Protein AF-A0A3D1PSK9-F1 (afdb_monomer)

Radius of gyration: 16.04 Å; Cα contacts (8 Å, |Δi|>4): 111; chains: 1; bounding box: 47×40×34 Å

Sequence (85 aa):
MANSQMLLNQLHHHTDQDVTVSVVESLKDNTLRLVSRSRNGYIISWQVEEPNGRIFHFKERNDAERYIRNHYNIAPRTSRWDGDF

Solvent-accessible surface area (backbone atoms only — not comparable to full-atom values): 5148 Å² total; per-residue (Å²): 134,85,58,70,64,57,56,51,52,51,54,57,71,69,53,58,94,55,61,49,76,42,80,75,44,70,38,76,94,69,38,28,32,39,29,41,32,23,42,90,89,40,78,69,31,25,34,39,38,40,72,86,72,50,76,47,78,28,74,44,63,65,59,46,46,50,48,43,30,72,77,67,74,40,78,69,82,68,76,82,71,72,83,89,131

Secondary structure (DSSP, 8-state):
---HHHHHHHHHHTS-TTEEEEEEEEETTTTEEEEEEEETTEEEEEEEE-TTS-EEEESSHHHHHHHHHHHH-------------

Mean predicted aligned error: 11.56 Å

pLDDT: mean 73.1, std 17.18, range [40.16, 91.06]

Structure (mmCIF, N/CA/C/O backbone):
data_AF-A0A3D1PSK9-F1
#
_entry.id   AF-A0A3D1PSK9-F1
#
loop_
_atom_site.group_PDB
_atom_site.id
_atom_site.type_symbol
_atom_site.label_atom_id
_atom_site.label_alt_id
_atom_site.label_comp_id
_atom_site.label_asym_id
_atom_site.label_entity_id
_atom_site.label_seq_id
_atom_site.pdbx_PDB_ins_code
_atom_site.Cartn_x
_atom_site.Cartn_y
_atom_site.Cartn_z
_atom_site.occupancy
_atom_site.B_iso_or_equiv
_atom_site.auth_seq_id
_atom_site.auth_comp_id
_atom_site.auth_asym_id
_atom_site.auth_atom_id
_atom_site.pdbx_PDB_model_num
ATOM 1 N N . MET A 1 1 ? -26.367 24.213 -19.406 1.00 43.56 1 MET A N 1
ATOM 2 C CA . MET A 1 1 ? -26.431 22.912 -18.707 1.00 43.56 1 MET A CA 1
ATOM 3 C C . MET A 1 1 ? -25.088 22.236 -18.929 1.00 43.56 1 MET A C 1
ATOM 5 O O . MET A 1 1 ? -24.873 21.650 -19.980 1.00 43.56 1 MET A O 1
ATOM 9 N N . ALA A 1 2 ? -24.128 22.500 -18.039 1.00 40.16 2 ALA A N 1
ATOM 10 C CA . ALA A 1 2 ? -22.754 22.032 -18.198 1.00 40.16 2 ALA A CA 1
ATOM 11 C C . ALA A 1 2 ? -22.687 20.535 -17.889 1.00 40.16 2 ALA A C 1
ATOM 13 O O . ALA A 1 2 ? -23.252 20.058 -16.908 1.00 40.16 2 ALA A O 1
ATOM 14 N N . ASN A 1 3 ? -22.059 19.824 -18.812 1.00 46.16 3 ASN A N 1
ATOM 15 C CA . ASN A 1 3 ? -22.202 18.405 -19.045 1.00 46.16 3 ASN A CA 1
ATOM 16 C C . ASN A 1 3 ? -21.371 17.623 -18.017 1.00 46.16 3 ASN A C 1
ATOM 18 O O . ASN A 1 3 ? -20.148 17.544 -18.136 1.00 46.16 3 ASN A O 1
ATOM 22 N N . SER A 1 4 ? -22.018 17.047 -17.004 1.00 50.47 4 SER A N 1
ATOM 23 C CA . SER A 1 4 ? -21.382 16.211 -15.972 1.00 50.47 4 SER A CA 1
ATOM 24 C C . SER A 1 4 ? -20.600 15.031 -16.573 1.00 50.47 4 SER A C 1
ATOM 26 O O . SER A 1 4 ? -19.660 14.535 -15.957 1.00 50.47 4 SER A O 1
ATOM 28 N N . GLN A 1 5 ? -20.926 14.630 -17.807 1.00 52.41 5 GLN A N 1
ATOM 29 C CA . GLN A 1 5 ? -20.189 13.625 -18.577 1.00 52.41 5 GLN A CA 1
ATOM 30 C C . GLN A 1 5 ? -18.847 14.139 -19.131 1.00 52.41 5 GLN A C 1
ATOM 32 O O . GLN A 1 5 ? -17.895 13.366 -19.194 1.00 52.41 5 GLN A O 1
ATOM 37 N N . MET A 1 6 ? -18.716 15.429 -19.480 1.00 52.75 6 MET A N 1
ATOM 38 C CA . MET A 1 6 ? -17.417 15.996 -19.895 1.00 52.75 6 MET A CA 1
ATOM 39 C C . MET A 1 6 ? -16.438 16.065 -18.725 1.00 52.75 6 MET A C 1
ATOM 41 O O . MET A 1 6 ? -15.264 15.769 -18.908 1.00 52.75 6 MET A O 1
ATOM 45 N N . LEU A 1 7 ? -16.921 16.399 -17.526 1.00 53.84 7 LEU A N 1
ATOM 46 C CA . LEU A 1 7 ? -16.089 16.457 -16.322 1.00 53.84 7 LEU A CA 1
ATOM 47 C C . LEU A 1 7 ? -15.580 15.071 -15.910 1.00 53.84 7 LEU A C 1
ATOM 49 O O . LEU A 1 7 ? -14.411 14.939 -15.563 1.00 53.84 7 LEU A O 1
ATOM 53 N N . LEU A 1 8 ? -16.416 14.032 -16.027 1.00 52.78 8 LEU A N 1
ATOM 54 C CA . LEU A 1 8 ? -16.000 12.641 -15.812 1.00 52.78 8 LEU A CA 1
ATOM 55 C C . LEU A 1 8 ? -14.976 12.180 -16.859 1.00 52.78 8 LEU A C 1
ATOM 57 O O . LEU A 1 8 ? -13.948 11.619 -16.493 1.00 52.78 8 LEU A O 1
ATOM 61 N N . ASN A 1 9 ? -15.190 12.489 -18.143 1.00 46.03 9 ASN A N 1
ATOM 62 C CA . ASN A 1 9 ? -14.222 12.148 -19.191 1.00 46.03 9 ASN A CA 1
ATOM 63 C C . ASN A 1 9 ? -12.899 12.922 -19.064 1.00 46.03 9 ASN A C 1
ATOM 65 O O . ASN A 1 9 ? -11.846 12.372 -19.375 1.00 46.03 9 ASN A O 1
ATOM 69 N N . GLN A 1 10 ? -12.917 14.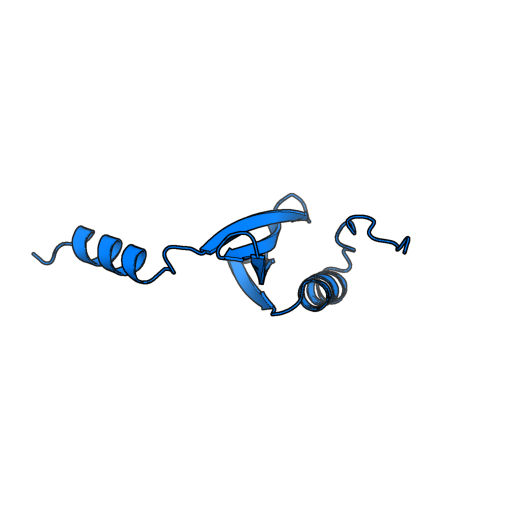165 -18.572 1.00 48.19 10 GLN A N 1
ATOM 70 C CA . GLN A 1 10 ? -11.693 14.915 -18.268 1.00 48.19 10 GLN A CA 1
ATOM 71 C C . GLN A 1 10 ? -10.981 14.386 -17.017 1.00 48.19 10 GLN A C 1
ATOM 73 O O . GLN A 1 10 ? -9.752 14.358 -16.996 1.00 48.19 10 GLN A O 1
ATOM 78 N N . LEU A 1 11 ? -11.719 13.898 -16.013 1.00 48.78 11 LEU A N 1
ATOM 79 C CA . LEU A 1 11 ? -11.128 13.192 -14.871 1.00 48.78 11 LEU A CA 1
ATOM 80 C C . LEU A 1 11 ? -10.454 11.879 -15.309 1.00 48.78 11 LEU A C 1
ATOM 82 O O . LEU A 1 11 ? -9.365 11.555 -14.835 1.00 48.78 11 LEU A O 1
ATOM 86 N N . HIS A 1 12 ? -11.068 11.154 -16.252 1.00 46.81 12 HIS A N 1
A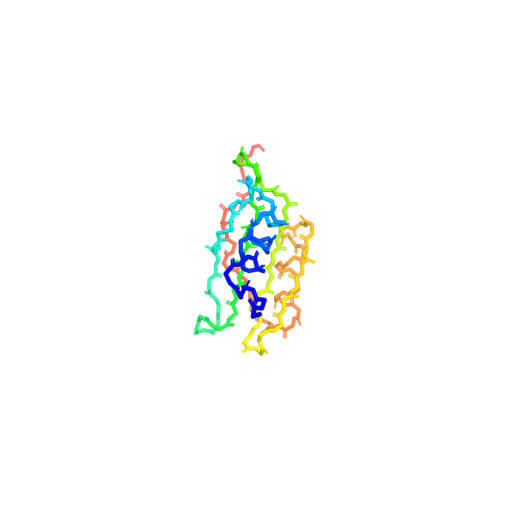TOM 87 C CA . HIS A 1 12 ? -10.509 9.925 -16.824 1.00 46.81 12 HIS A CA 1
ATOM 88 C C . HIS A 1 12 ? -9.292 10.185 -17.727 1.00 46.81 12 HIS A C 1
ATOM 90 O O . HIS A 1 12 ? -8.374 9.377 -17.756 1.00 46.81 12 HIS A O 1
ATOM 96 N N . HIS A 1 13 ? -9.228 11.321 -18.432 1.00 40.44 13 HIS A N 1
ATOM 97 C CA . HIS A 1 13 ? -8.044 11.695 -19.222 1.00 40.44 13 HIS A CA 1
ATOM 98 C C . HIS A 1 13 ? -6.858 12.185 -18.372 1.00 40.44 13 HIS A C 1
ATOM 100 O O . HIS A 1 13 ? -5.726 12.160 -18.847 1.00 40.44 13 HIS A O 1
ATOM 106 N N . HIS A 1 14 ? -7.088 12.610 -17.125 1.00 46.12 14 HIS A N 1
ATOM 107 C CA . HIS A 1 14 ? -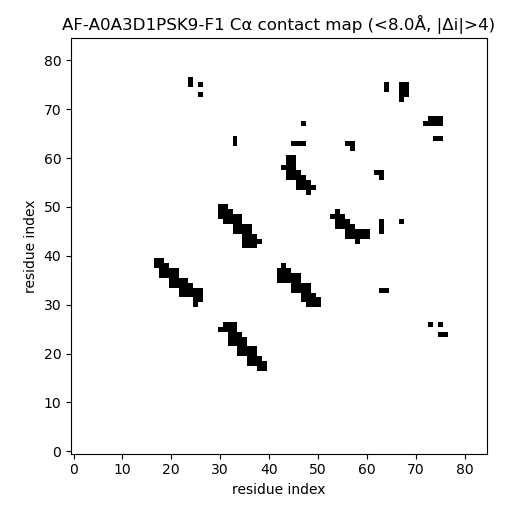6.028 13.030 -16.198 1.00 46.12 14 HIS A CA 1
ATOM 108 C C . HIS A 1 14 ? -5.489 11.909 -15.303 1.00 46.12 14 HIS A C 1
ATOM 110 O O . HIS A 1 14 ? -4.520 12.117 -14.573 1.00 46.12 14 HIS A O 1
ATOM 116 N N . THR A 1 15 ? -6.090 10.723 -15.346 1.00 49.78 15 THR A N 1
ATOM 117 C CA . THR A 1 15 ? -5.604 9.550 -14.621 1.00 49.78 15 THR A CA 1
ATOM 118 C C . THR A 1 15 ? -4.757 8.709 -15.570 1.00 49.78 15 THR A C 1
ATOM 120 O O . THR A 1 15 ? -5.253 7.788 -16.198 1.00 49.78 15 THR A O 1
ATOM 123 N N . ASP A 1 16 ? -3.489 9.119 -15.717 1.00 56.56 16 ASP A N 1
ATOM 124 C CA . ASP A 1 16 ? -2.363 8.395 -16.332 1.00 56.56 16 ASP A CA 1
ATOM 125 C C . ASP A 1 16 ? -2.748 7.146 -17.153 1.00 56.56 16 ASP A C 1
ATOM 127 O O . ASP A 1 16 ? -2.845 6.049 -16.601 1.00 56.56 16 ASP A O 1
ATOM 131 N N . GLN A 1 17 ? -2.904 7.314 -18.472 1.00 57.66 17 GLN A N 1
ATOM 132 C CA . GLN A 1 17 ? -3.391 6.303 -19.432 1.00 57.66 17 GLN A CA 1
ATOM 133 C C . GLN A 1 17 ? -2.671 4.940 -19.421 1.00 57.66 17 GLN A C 1
ATOM 135 O O . GLN A 1 17 ? -3.192 3.986 -19.988 1.00 57.66 17 GLN A O 1
ATOM 140 N N . ASP A 1 18 ? -1.538 4.813 -18.731 1.00 70.62 18 ASP A N 1
ATOM 141 C CA . ASP A 1 18 ? -0.738 3.589 -18.671 1.00 70.62 18 ASP A CA 1
ATOM 142 C C . ASP A 1 18 ? -0.571 3.024 -17.252 1.00 70.62 18 ASP A C 1
ATOM 144 O O . ASP A 1 18 ? 0.211 2.092 -17.055 1.00 70.62 18 ASP A O 1
ATOM 148 N N . VAL A 1 19 ? -1.239 3.587 -16.235 1.00 74.75 19 VAL A N 1
ATOM 149 C CA . VAL A 1 19 ? -1.085 3.125 -14.846 1.00 74.75 19 VAL A CA 1
ATOM 150 C C . VAL A 1 19 ? -2.140 2.080 -14.493 1.00 74.75 19 VAL A C 1
ATOM 152 O O . VAL A 1 19 ? -3.307 2.387 -14.277 1.00 74.75 19 VAL A O 1
ATOM 155 N N . THR A 1 20 ? -1.702 0.831 -14.366 1.00 81.25 20 THR A N 1
ATOM 156 C CA . THR A 1 20 ? -2.496 -0.272 -13.823 1.00 81.25 20 THR A CA 1
ATOM 157 C C . THR A 1 20 ? -2.423 -0.262 -12.299 1.00 81.25 20 THR A C 1
ATOM 159 O O . THR A 1 20 ? -1.346 -0.169 -11.712 1.00 81.25 20 THR A O 1
ATOM 162 N N . VAL A 1 21 ? -3.576 -0.368 -11.644 1.00 83.50 21 VAL A N 1
ATOM 163 C CA . VAL A 1 21 ? -3.695 -0.456 -10.186 1.00 83.50 21 VAL A CA 1
ATOM 164 C C . VAL A 1 21 ? -4.136 -1.872 -9.830 1.00 83.50 21 VAL A C 1
ATOM 166 O O . VAL A 1 21 ? -5.189 -2.317 -10.279 1.00 83.50 21 VAL A O 1
ATOM 169 N N . SER A 1 22 ? -3.345 -2.571 -9.019 1.00 83.19 22 SER A N 1
ATOM 170 C CA . SER A 1 22 ? -3.600 -3.964 -8.639 1.00 83.19 22 SER A CA 1
ATOM 171 C C . SER A 1 22 ? -3.550 -4.129 -7.128 1.00 83.19 22 SER A C 1
ATOM 173 O O . SER A 1 22 ? -2.579 -3.722 -6.491 1.00 83.19 22 SER A O 1
ATOM 175 N N . VAL A 1 23 ? -4.572 -4.759 -6.549 1.00 84.81 23 VAL A N 1
ATOM 176 C CA . VAL A 1 23 ? -4.567 -5.137 -5.130 1.00 84.81 23 VAL A CA 1
ATOM 177 C C . VAL A 1 23 ? -3.629 -6.329 -4.958 1.00 84.81 23 VAL A C 1
ATOM 179 O O . VAL A 1 23 ? -3.889 -7.407 -5.485 1.00 84.81 23 VAL A O 1
ATOM 182 N N . VAL A 1 24 ? -2.529 -6.119 -4.242 1.00 84.81 24 VAL A N 1
ATOM 183 C CA . VAL A 1 24 ? -1.517 -7.146 -3.963 1.00 84.81 24 VAL A CA 1
ATOM 184 C C . VAL A 1 24 ? -1.920 -7.978 -2.758 1.00 84.81 24 VAL A C 1
ATOM 186 O O . VAL A 1 24 ? -1.785 -9.197 -2.779 1.00 84.81 24 VAL A O 1
ATOM 189 N N . GLU A 1 25 ? -2.444 -7.332 -1.719 1.00 82.25 25 GLU A N 1
ATOM 190 C CA . GLU A 1 25 ? -2.888 -8.032 -0.523 1.00 82.25 25 GLU A CA 1
ATOM 191 C C . GLU A 1 25 ? -4.092 -7.337 0.105 1.00 82.25 25 GLU A C 1
ATOM 193 O O . GLU A 1 25 ? -4.162 -6.110 0.165 1.00 82.25 25 GLU A O 1
ATOM 198 N N . SER A 1 26 ? -5.044 -8.137 0.580 1.00 82.06 26 SER A N 1
ATOM 199 C CA . SER A 1 26 ? -6.151 -7.675 1.412 1.00 82.06 26 SER A CA 1
ATOM 200 C C . SER A 1 26 ? -5.962 -8.215 2.824 1.00 82.06 26 SER A C 1
ATOM 202 O O . SER A 1 26 ? -5.799 -9.413 3.041 1.00 82.06 26 SER A O 1
ATOM 204 N N . LEU A 1 27 ? -5.956 -7.303 3.781 1.00 80.00 27 LEU A N 1
ATOM 205 C CA . LEU A 1 27 ? -5.671 -7.496 5.192 1.00 80.00 27 LEU A CA 1
ATOM 206 C C . LEU A 1 27 ? -6.876 -7.028 6.015 1.00 80.00 27 LEU A C 1
ATOM 208 O O . LEU A 1 27 ? -7.723 -6.277 5.525 1.00 80.00 27 LEU A O 1
ATOM 212 N N . LYS A 1 28 ? -6.936 -7.451 7.284 1.00 76.81 28 LYS A N 1
ATOM 213 C CA . LYS A 1 28 ? -7.968 -7.028 8.249 1.00 76.81 28 LYS A CA 1
ATOM 214 C C . LYS A 1 28 ? -9.385 -7.157 7.664 1.00 76.81 28 LYS A C 1
ATOM 216 O O . LYS A 1 28 ? -10.055 -6.157 7.421 1.00 76.81 28 LYS A O 1
ATOM 221 N N . ASP A 1 29 ? -9.800 -8.381 7.348 1.00 77.56 29 ASP A N 1
ATOM 222 C CA . ASP A 1 29 ? -11.136 -8.674 6.799 1.00 77.56 29 ASP A CA 1
ATOM 223 C C . ASP A 1 29 ? -11.473 -7.878 5.519 1.00 77.56 29 ASP A C 1
ATOM 225 O O . ASP A 1 29 ? -12.577 -7.365 5.354 1.00 77.56 29 ASP A O 1
ATOM 229 N N . ASN A 1 30 ? -10.502 -7.739 4.607 1.00 72.06 30 ASN A N 1
ATOM 230 C CA . ASN A 1 30 ? -10.593 -6.960 3.359 1.00 72.06 30 ASN A CA 1
ATOM 231 C C . ASN A 1 30 ? -10.785 -5.441 3.518 1.00 72.06 30 ASN A C 1
ATOM 233 O O . ASN A 1 30 ? -11.071 -4.759 2.524 1.00 72.06 30 ASN A O 1
ATOM 237 N N . THR A 1 31 ? -10.600 -4.907 4.728 1.00 81.25 31 THR A N 1
ATOM 238 C CA . THR A 1 31 ? -10.728 -3.468 5.008 1.00 81.25 31 THR A CA 1
ATOM 239 C C . THR A 1 31 ? -9.415 -2.700 4.885 1.00 81.25 31 THR A C 1
ATOM 241 O O . THR A 1 31 ? -9.443 -1.491 4.687 1.00 81.25 31 THR A O 1
ATOM 244 N N . LEU A 1 32 ? -8.272 -3.381 4.971 1.00 84.31 32 LEU A N 1
ATOM 245 C CA . LEU A 1 32 ? -6.949 -2.811 4.726 1.00 84.31 32 LEU A CA 1
ATOM 246 C C . LEU A 1 32 ? -6.389 -3.434 3.448 1.00 84.31 32 LEU A C 1
ATOM 248 O O . LEU A 1 32 ? -6.380 -4.654 3.330 1.00 84.31 32 LEU A O 1
ATOM 252 N N . ARG A 1 33 ? -5.924 -2.645 2.481 1.00 86.56 33 ARG A N 1
ATOM 253 C CA . ARG A 1 33 ? -5.417 -3.191 1.210 1.00 86.56 33 ARG A CA 1
ATOM 254 C C . ARG A 1 33 ? -4.061 -2.619 0.867 1.00 86.56 33 ARG A C 1
ATOM 256 O O . ARG A 1 33 ? -3.866 -1.409 0.918 1.00 86.56 33 ARG A O 1
ATOM 263 N N . LEU A 1 34 ? -3.139 -3.493 0.488 1.00 88.06 34 LEU A N 1
ATOM 264 C CA . LEU A 1 34 ? -1.891 -3.120 -0.155 1.00 88.06 34 LEU A CA 1
ATOM 265 C C . LEU A 1 34 ? -2.094 -3.193 -1.665 1.00 88.06 34 LEU A C 1
ATOM 267 O O . LEU A 1 34 ? -2.486 -4.227 -2.206 1.00 88.06 34 LEU A O 1
ATOM 271 N N . VAL A 1 35 ? -1.813 -2.094 -2.342 1.00 88.62 35 VAL A N 1
ATOM 272 C CA . VAL A 1 35 ? -2.076 -1.894 -3.761 1.00 88.62 35 VAL A CA 1
ATOM 273 C C . VAL A 1 35 ? -0.772 -1.500 -4.446 1.00 88.62 35 VAL A C 1
ATOM 275 O O . VAL A 1 35 ? -0.061 -0.607 -3.989 1.00 88.62 35 VAL A O 1
ATOM 278 N N . SER A 1 36 ? -0.440 -2.159 -5.550 1.00 87.94 36 SER A N 1
ATOM 279 C CA . SER A 1 36 ? 0.663 -1.765 -6.424 1.00 87.94 36 SER A CA 1
ATOM 280 C C . SER A 1 36 ? 0.126 -0.952 -7.589 1.00 87.94 36 SER A C 1
ATOM 282 O O . SER A 1 36 ? -0.877 -1.325 -8.200 1.00 87.94 36 SER A O 1
ATOM 284 N N . ARG A 1 37 ? 0.831 0.116 -7.945 1.00 86.75 37 ARG A N 1
ATOM 285 C CA . ARG A 1 37 ? 0.594 0.877 -9.168 1.00 86.75 37 ARG A CA 1
ATOM 286 C C . ARG A 1 37 ? 1.738 0.580 -10.117 1.00 86.75 37 ARG A C 1
ATOM 288 O O . ARG A 1 37 ? 2.896 0.818 -9.771 1.00 86.75 37 ARG A O 1
ATOM 295 N N . SER A 1 38 ? 1.427 0.053 -11.288 1.00 84.94 38 SER A N 1
ATOM 296 C CA . SER A 1 38 ? 2.404 -0.257 -12.321 1.00 84.94 38 SER A CA 1
ATOM 297 C C . SER A 1 38 ? 2.142 0.550 -13.580 1.00 84.94 38 SER A C 1
ATOM 299 O O . SER A 1 38 ? 1.004 0.867 -13.890 1.00 84.94 38 SER A O 1
ATOM 301 N N . ARG A 1 39 ? 3.201 0.899 -14.304 1.00 83.06 39 ARG A N 1
ATOM 302 C CA . ARG A 1 39 ? 3.144 1.524 -15.620 1.00 83.06 39 ARG A CA 1
ATOM 303 C C . ARG A 1 39 ? 3.935 0.674 -16.595 1.00 83.06 39 ARG A C 1
ATOM 305 O O . ARG A 1 39 ? 5.084 0.348 -16.308 1.00 83.06 39 ARG A O 1
ATOM 312 N N . ASN A 1 40 ? 3.332 0.300 -17.721 1.00 83.12 40 ASN A N 1
ATOM 313 C CA . ASN A 1 40 ? 3.975 -0.547 -18.737 1.00 83.12 40 ASN A CA 1
ATOM 314 C C . ASN A 1 40 ? 4.586 -1.841 -18.156 1.00 83.12 40 ASN A C 1
ATOM 316 O O . ASN A 1 40 ? 5.669 -2.258 -18.553 1.00 83.12 40 ASN A O 1
ATOM 320 N N . GLY A 1 41 ? 3.924 -2.447 -17.163 1.00 77.44 41 GLY A N 1
ATOM 321 C CA . GLY A 1 41 ? 4.404 -3.654 -16.477 1.00 77.44 41 GLY A CA 1
ATOM 322 C C . GLY A 1 41 ? 5.412 -3.422 -15.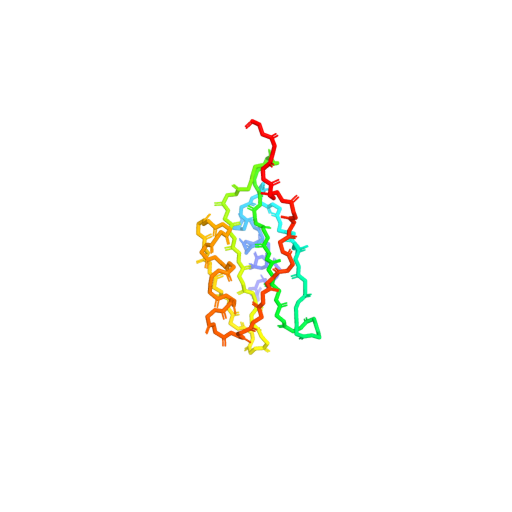340 1.00 77.44 41 GLY A C 1
ATOM 323 O O . GLY A 1 41 ? 5.704 -4.361 -14.605 1.00 77.44 41 GLY A O 1
ATOM 324 N N . TYR A 1 42 ? 5.891 -2.194 -15.123 1.00 82.44 42 TYR A N 1
ATOM 325 C CA . TYR A 1 42 ? 6.828 -1.856 -14.045 1.00 82.44 42 TYR A CA 1
ATOM 326 C C . TYR A 1 42 ? 6.118 -1.203 -12.867 1.00 82.44 42 TYR A C 1
ATOM 328 O O . TYR A 1 42 ? 5.372 -0.248 -13.054 1.00 82.44 42 TYR A O 1
ATOM 336 N N . ILE A 1 43 ? 6.363 -1.668 -11.641 1.00 85.31 43 ILE A N 1
ATOM 337 C CA . ILE A 1 43 ? 5.794 -1.048 -10.437 1.00 85.31 43 ILE A CA 1
ATOM 338 C C . ILE A 1 43 ? 6.441 0.324 -10.221 1.00 85.31 43 ILE A C 1
ATOM 340 O O . ILE A 1 43 ? 7.653 0.423 -10.054 1.00 85.31 43 ILE A O 1
ATOM 344 N N . ILE A 1 44 ? 5.620 1.374 -10.215 1.00 87.81 44 ILE A N 1
ATOM 345 C CA . ILE A 1 44 ? 6.053 2.766 -10.039 1.00 87.81 44 ILE A CA 1
ATOM 346 C C . ILE A 1 44 ? 5.795 3.290 -8.625 1.00 87.81 44 ILE A C 1
ATOM 348 O O . ILE A 1 44 ? 6.482 4.206 -8.177 1.00 87.81 44 ILE A O 1
ATOM 352 N N . SER A 1 45 ? 4.808 2.733 -7.920 1.00 90.25 45 SER A N 1
ATOM 353 C CA . SER A 1 45 ? 4.484 3.128 -6.549 1.00 90.25 45 SER A CA 1
ATOM 354 C C . SER A 1 45 ? 3.594 2.101 -5.859 1.00 90.25 45 SER A C 1
ATOM 356 O O . SER A 1 45 ? 2.969 1.254 -6.498 1.00 90.25 45 SER A O 1
ATOM 358 N N . TRP A 1 46 ? 3.476 2.246 -4.548 1.00 90.31 46 TRP A N 1
ATOM 359 C CA . TRP A 1 46 ? 2.641 1.441 -3.673 1.00 90.31 46 TRP A CA 1
ATOM 360 C C . TRP A 1 46 ? 1.625 2.316 -2.956 1.00 90.31 46 TRP A C 1
ATOM 362 O O . TRP A 1 46 ? 1.828 3.514 -2.764 1.00 90.31 46 TRP A O 1
ATOM 372 N N . GLN A 1 47 ? 0.513 1.713 -2.573 1.00 91.06 47 GLN A N 1
ATOM 373 C CA . GLN A 1 47 ? -0.587 2.386 -1.919 1.00 91.06 47 GLN A CA 1
ATOM 374 C C . GLN A 1 47 ? -1.156 1.493 -0.820 1.00 91.06 47 GLN A C 1
ATOM 376 O O . GLN A 1 47 ? -1.322 0.293 -1.016 1.00 91.06 47 GLN A O 1
ATOM 381 N N . VAL A 1 48 ? -1.453 2.082 0.334 1.00 89.62 48 VAL A N 1
ATOM 382 C CA . VAL A 1 48 ? -2.175 1.423 1.424 1.00 89.62 48 VAL A CA 1
ATOM 383 C C . VAL A 1 48 ? -3.532 2.091 1.561 1.00 89.62 48 VAL A C 1
ATOM 385 O O . VAL A 1 48 ? -3.609 3.293 1.817 1.00 89.62 48 VAL A O 1
ATOM 388 N N . GLU A 1 49 ? -4.589 1.312 1.369 1.00 89.25 49 GLU A N 1
ATOM 389 C CA . GLU A 1 49 ? -5.973 1.736 1.569 1.00 89.25 49 GLU A CA 1
ATOM 390 C C . GLU A 1 49 ? -6.428 1.285 2.949 1.00 89.25 49 GLU A C 1
ATOM 392 O O . GLU A 1 49 ? -6.456 0.089 3.235 1.00 89.25 49 GLU A O 1
ATOM 397 N N . GLU A 1 50 ? -6.753 2.239 3.812 1.00 86.44 50 GLU A N 1
ATOM 398 C CA . GLU A 1 50 ? -7.204 1.989 5.173 1.00 86.44 50 GLU A CA 1
ATOM 399 C C . GLU A 1 50 ? -8.729 1.767 5.257 1.00 86.44 50 GLU A C 1
ATOM 401 O O . GLU A 1 50 ? -9.485 2.288 4.431 1.00 86.44 50 GLU A O 1
ATOM 406 N N . PRO A 1 51 ? -9.224 1.122 6.334 1.00 83.31 51 PRO A N 1
ATOM 407 C CA . PRO A 1 51 ? -10.659 0.892 6.558 1.00 83.31 51 PRO A CA 1
ATOM 408 C C . PRO A 1 51 ? -11.496 2.173 6.642 1.00 83.31 51 PRO A C 1
ATOM 410 O O . PRO A 1 51 ? -12.701 2.163 6.412 1.00 83.31 51 PRO A O 1
ATOM 413 N N . ASN A 1 52 ? -10.859 3.279 7.026 1.00 82.81 52 ASN A N 1
ATOM 414 C CA . ASN A 1 52 ? -11.474 4.597 7.178 1.00 82.81 52 ASN A CA 1
ATOM 415 C C . ASN A 1 52 ? -11.550 5.372 5.841 1.00 82.81 52 ASN A C 1
ATOM 417 O O . ASN A 1 52 ? -11.961 6.532 5.842 1.00 82.81 52 ASN A O 1
ATOM 421 N N . GLY A 1 53 ? -11.123 4.764 4.725 1.00 79.81 53 GLY A N 1
ATOM 422 C CA . GLY A 1 53 ? -11.072 5.387 3.401 1.00 79.81 53 GLY A CA 1
ATOM 423 C C . GLY A 1 53 ? -9.844 6.271 3.156 1.00 79.81 53 GLY A C 1
ATOM 424 O O . GLY A 1 53 ? -9.757 6.908 2.107 1.00 79.81 53 GLY A O 1
ATOM 425 N N . ARG A 1 54 ? -8.889 6.337 4.093 1.00 85.50 54 ARG A N 1
ATOM 426 C CA . ARG A 1 54 ? -7.612 7.024 3.876 1.00 85.50 54 ARG A CA 1
ATOM 427 C C . ARG A 1 54 ? -6.716 6.209 2.964 1.00 85.50 54 ARG A C 1
ATOM 429 O O . ARG A 1 54 ? -6.667 4.983 3.027 1.00 85.5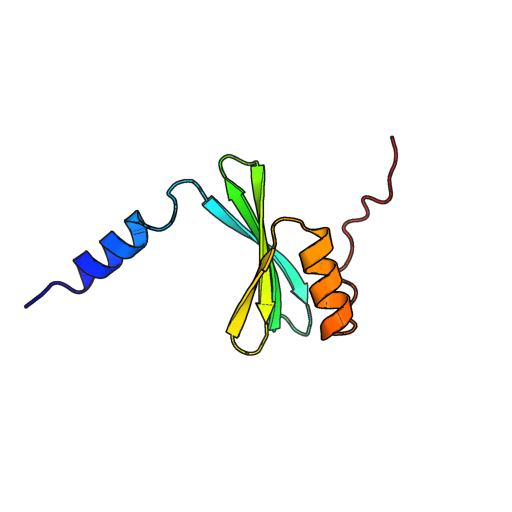0 54 ARG A O 1
ATOM 436 N N . ILE A 1 55 ? -5.972 6.933 2.142 1.00 87.00 55 ILE A N 1
ATOM 437 C CA . ILE A 1 55 ? -5.074 6.367 1.152 1.00 87.00 55 ILE A CA 1
ATOM 438 C C . ILE A 1 55 ? -3.686 6.946 1.389 1.00 87.00 55 ILE A C 1
ATOM 440 O O . ILE A 1 55 ? -3.499 8.163 1.348 1.00 87.00 55 ILE A O 1
ATOM 444 N N . PHE A 1 56 ? -2.713 6.069 1.611 1.00 87.31 56 PHE A N 1
ATOM 445 C CA . PHE A 1 56 ? -1.313 6.441 1.771 1.00 87.31 56 PHE A CA 1
ATOM 446 C C . PHE A 1 56 ? -0.509 5.949 0.581 1.00 87.31 56 PHE A C 1
ATOM 448 O O . PHE A 1 56 ? -0.590 4.779 0.224 1.00 87.31 56 PHE A O 1
ATOM 455 N N . HIS A 1 57 ? 0.276 6.839 -0.017 1.00 88.44 57 HIS A N 1
ATOM 456 C CA . HIS A 1 57 ? 1.140 6.517 -1.144 1.00 88.44 57 HIS A CA 1
ATOM 457 C C . HIS A 1 57 ? 2.584 6.365 -0.682 1.00 88.44 57 HIS A C 1
ATOM 459 O O . HIS A 1 57 ? 3.093 7.179 0.087 1.00 88.44 57 HIS A O 1
ATOM 465 N N . PHE A 1 58 ? 3.251 5.350 -1.210 1.00 87.94 58 PHE A N 1
ATOM 466 C CA . PHE A 1 58 ? 4.635 5.022 -0.915 1.00 87.94 58 PHE A CA 1
ATOM 467 C C . PHE A 1 58 ? 5.385 4.788 -2.220 1.00 87.94 58 PHE A C 1
ATOM 469 O O . PHE A 1 58 ? 4.835 4.270 -3.191 1.00 87.94 58 PHE A O 1
ATOM 476 N N . LYS A 1 59 ? 6.662 5.164 -2.252 1.00 87.50 59 LYS A N 1
ATOM 477 C CA . LYS A 1 59 ? 7.519 4.868 -3.402 1.00 87.50 59 LYS A CA 1
ATOM 478 C C . LYS A 1 59 ? 7.911 3.391 -3.417 1.00 87.50 59 LYS A C 1
ATOM 480 O O . LYS A 1 59 ? 7.880 2.752 -4.463 1.00 87.50 59 LYS A O 1
ATOM 485 N N . GLU A 1 60 ? 8.228 2.847 -2.247 1.00 86.56 60 GLU A N 1
ATOM 486 C CA . GLU A 1 60 ? 8.728 1.486 -2.086 1.00 86.56 60 GLU A CA 1
ATOM 487 C C . GLU A 1 60 ? 7.719 0.579 -1.384 1.00 86.56 60 GLU A C 1
ATOM 489 O O . GLU A 1 60 ? 6.958 1.010 -0.513 1.00 86.56 60 GLU A O 1
ATOM 494 N N . ARG A 1 61 ? 7.759 -0.712 -1.735 1.00 86.19 61 ARG A N 1
ATOM 495 C CA . ARG A 1 61 ? 6.934 -1.753 -1.110 1.00 86.19 61 ARG A CA 1
ATOM 496 C C . ARG A 1 61 ? 7.209 -1.842 0.387 1.00 86.19 61 ARG A C 1
ATOM 498 O O . ARG A 1 61 ? 6.279 -1.834 1.185 1.00 86.19 61 ARG A O 1
ATOM 505 N N . ASN A 1 62 ? 8.489 -1.875 0.754 1.00 86.62 62 ASN A N 1
ATOM 506 C CA . ASN A 1 62 ? 8.928 -2.032 2.138 1.00 86.62 62 ASN A CA 1
ATOM 507 C C . ASN A 1 62 ? 8.419 -0.905 3.040 1.00 86.62 62 ASN A C 1
ATOM 509 O O . ASN A 1 62 ? 8.081 -1.157 4.193 1.00 86.62 62 ASN A O 1
ATOM 513 N N . ASP A 1 63 ? 8.319 0.324 2.528 1.00 87.75 63 ASP A N 1
ATOM 514 C CA . ASP A 1 63 ? 7.765 1.441 3.294 1.00 87.75 63 ASP A CA 1
ATOM 515 C C . ASP A 1 63 ? 6.263 1.269 3.546 1.00 87.75 63 ASP A C 1
ATOM 517 O O . ASP A 1 63 ? 5.808 1.481 4.673 1.00 87.75 63 ASP A O 1
ATOM 521 N N . ALA A 1 64 ? 5.507 0.830 2.534 1.00 87.88 64 ALA A N 1
ATOM 522 C CA . ALA A 1 64 ? 4.082 0.528 2.665 1.00 87.88 64 ALA A CA 1
ATOM 523 C C . ALA A 1 64 ? 3.836 -0.628 3.650 1.00 87.88 64 ALA A C 1
ATOM 525 O O . ALA A 1 64 ? 2.965 -0.552 4.518 1.00 87.88 64 ALA A O 1
ATOM 526 N N . GLU A 1 65 ? 4.644 -1.683 3.572 1.00 86.50 65 GLU A N 1
ATOM 527 C CA . GLU A 1 65 ? 4.564 -2.821 4.488 1.00 86.50 65 GLU A CA 1
ATOM 528 C C . GLU A 1 65 ? 4.963 -2.442 5.916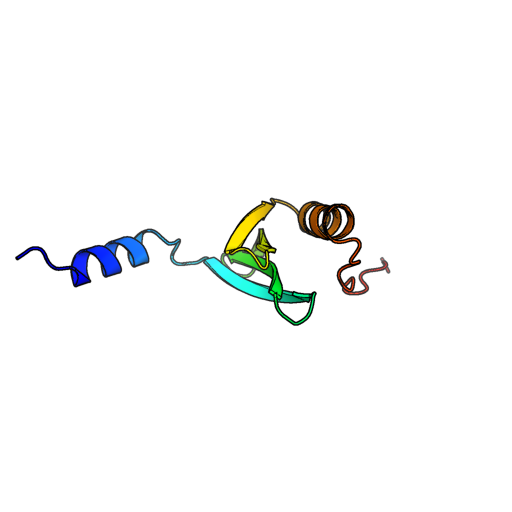 1.00 86.50 65 GLU A C 1
ATOM 530 O O . GLU A 1 65 ? 4.293 -2.836 6.872 1.00 86.50 65 GLU A O 1
ATOM 535 N N . ARG A 1 66 ? 6.022 -1.639 6.082 1.00 86.56 66 ARG A N 1
ATOM 536 C CA . ARG A 1 66 ? 6.436 -1.116 7.390 1.00 86.56 66 ARG A CA 1
ATOM 537 C C . ARG A 1 66 ? 5.352 -0.227 7.986 1.00 86.56 66 ARG A C 1
ATOM 539 O O . ARG A 1 66 ? 5.120 -0.296 9.190 1.00 86.56 66 ARG A O 1
ATOM 546 N N . TYR A 1 67 ? 4.670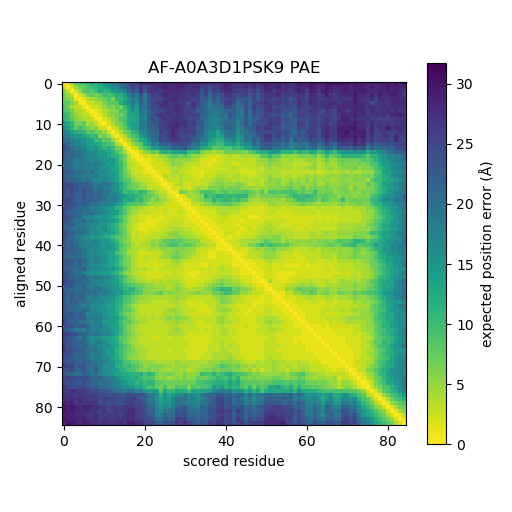 0.574 7.168 1.00 87.62 67 TYR A N 1
ATOM 547 C CA . TYR A 1 67 ? 3.523 1.361 7.610 1.00 87.62 67 TYR A CA 1
ATOM 548 C C . TYR A 1 67 ? 2.407 0.463 8.152 1.00 87.62 67 TYR A C 1
ATOM 550 O O . TYR A 1 67 ? 1.985 0.649 9.293 1.00 87.62 67 TYR A O 1
ATOM 558 N N . ILE A 1 68 ? 1.999 -0.556 7.388 1.00 86.00 68 ILE A N 1
ATOM 559 C CA . ILE A 1 68 ? 0.981 -1.526 7.815 1.00 86.00 68 ILE A CA 1
ATOM 560 C C . ILE A 1 68 ? 1.399 -2.221 9.117 1.00 86.00 68 ILE A C 1
ATOM 562 O O . ILE A 1 68 ? 0.616 -2.281 10.066 1.00 86.00 68 ILE A O 1
ATOM 566 N N . ARG A 1 69 ? 2.652 -2.680 9.201 1.00 86.44 69 ARG A N 1
ATOM 567 C CA . ARG A 1 69 ? 3.192 -3.331 10.398 1.00 86.44 69 ARG A CA 1
ATOM 568 C C . ARG A 1 69 ? 3.152 -2.409 11.614 1.00 86.44 69 ARG A C 1
ATOM 570 O O . ARG A 1 69 ? 2.691 -2.829 12.667 1.00 86.44 69 ARG A O 1
ATOM 577 N N . ASN A 1 70 ? 3.577 -1.158 11.469 1.00 87.00 70 ASN A N 1
ATOM 578 C CA . ASN A 1 70 ? 3.655 -0.216 12.584 1.00 87.00 70 ASN A CA 1
ATOM 579 C C . ASN A 1 70 ? 2.281 0.309 13.028 1.00 87.00 70 ASN A C 1
ATOM 581 O O . ASN A 1 70 ? 2.079 0.524 14.217 1.00 87.00 70 ASN A O 1
ATOM 585 N N . HIS A 1 71 ? 1.348 0.540 12.097 1.00 85.50 71 HIS A N 1
ATOM 586 C CA . HIS A 1 71 ? 0.024 1.094 12.420 1.00 85.50 71 HIS A CA 1
ATOM 587 C C . HIS A 1 71 ? -0.996 0.032 12.828 1.00 85.50 71 HIS A C 1
ATOM 589 O O . HIS A 1 71 ? -1.843 0.293 13.678 1.00 85.50 71 HIS A O 1
ATOM 595 N N . TYR A 1 72 ? -0.933 -1.155 12.226 1.00 82.50 72 TYR A N 1
ATOM 596 C CA . TYR A 1 72 ? -1.948 -2.190 12.417 1.00 82.50 72 TYR A CA 1
ATOM 597 C C . TYR A 1 72 ? -1.439 -3.408 13.182 1.00 82.50 72 TYR A C 1
ATOM 599 O O . TYR A 1 72 ? -2.244 -4.267 13.529 1.00 82.50 72 TYR A O 1
ATOM 607 N N . ASN A 1 73 ? -0.130 -3.496 13.452 1.00 81.75 73 ASN A N 1
ATOM 608 C CA . ASN A 1 73 ? 0.516 -4.690 14.003 1.00 81.75 73 ASN A CA 1
ATOM 609 C C . ASN A 1 73 ? 0.209 -5.961 13.183 1.00 81.75 73 ASN A C 1
ATOM 611 O O . ASN A 1 73 ? 0.174 -7.074 13.704 1.00 81.75 73 ASN A O 1
ATOM 615 N N . ILE A 1 74 ? -0.041 -5.781 11.883 1.00 78.81 74 ILE A 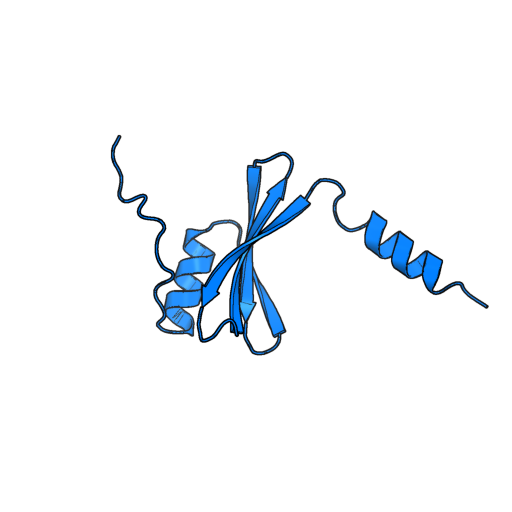N 1
ATOM 616 C CA . ILE A 1 74 ? -0.271 -6.848 10.912 1.00 78.81 74 ILE A CA 1
ATOM 617 C C . ILE A 1 74 ? 1.005 -6.962 10.095 1.00 78.81 74 ILE A C 1
ATOM 619 O O . ILE A 1 74 ? 1.454 -5.978 9.515 1.00 78.81 74 ILE A O 1
ATOM 623 N N . ALA A 1 75 ? 1.597 -8.149 10.035 1.00 74.38 75 ALA A N 1
ATOM 624 C CA . ALA A 1 75 ? 2.606 -8.429 9.028 1.00 74.38 75 ALA A CA 1
ATOM 625 C C . ALA A 1 75 ? 1.863 -8.748 7.721 1.00 74.38 75 ALA A C 1
ATOM 627 O O . ALA A 1 75 ? 1.164 -9.766 7.694 1.00 74.38 75 ALA A O 1
ATOM 628 N N . PRO A 1 76 ? 1.972 -7.911 6.667 1.00 68.25 76 PRO A N 1
ATOM 629 C CA . PRO A 1 76 ? 1.555 -8.327 5.332 1.00 68.25 76 PRO A CA 1
ATOM 630 C C . PRO A 1 76 ? 2.222 -9.669 5.052 1.00 68.25 76 PRO A C 1
ATOM 632 O O . PRO A 1 76 ? 3.387 -9.848 5.440 1.00 68.25 76 PRO A O 1
ATOM 635 N N . ARG A 1 77 ? 1.502 -10.633 4.469 1.00 64.44 77 ARG A N 1
ATOM 636 C CA . ARG A 1 77 ? 2.134 -11.870 4.028 1.00 64.44 77 ARG A CA 1
ATOM 637 C C . ARG A 1 77 ? 3.130 -11.456 2.972 1.00 64.44 77 ARG A C 1
ATOM 639 O O . ARG A 1 77 ? 2.793 -11.217 1.814 1.00 64.44 77 ARG A O 1
ATOM 646 N N . THR A 1 78 ? 4.379 -11.385 3.414 1.00 54.31 78 THR A N 1
ATOM 647 C CA . THR A 1 78 ? 5.534 -11.397 2.553 1.00 54.31 78 THR A CA 1
ATOM 648 C C . THR A 1 78 ? 5.230 -12.438 1.491 1.00 54.31 78 THR A C 1
ATOM 650 O O . THR A 1 78 ? 5.051 -13.628 1.766 1.00 54.31 78 THR A O 1
ATOM 653 N N . SER A 1 79 ? 5.139 -11.992 0.240 1.00 45.22 79 SER A N 1
ATOM 654 C CA . SER A 1 79 ? 5.612 -12.873 -0.808 1.00 45.22 79 SER A CA 1
ATOM 655 C C . SER A 1 79 ? 6.998 -13.250 -0.312 1.00 45.22 79 SER A C 1
ATOM 657 O O . SER A 1 79 ? 7.823 -12.354 -0.138 1.00 45.22 79 SER A O 1
ATOM 659 N N . ARG A 1 80 ? 7.191 -14.516 0.066 1.00 43.69 80 ARG A N 1
ATOM 660 C CA . ARG A 1 80 ? 8.510 -15.103 0.263 1.00 43.69 80 ARG A CA 1
ATOM 661 C C . ARG A 1 80 ? 9.300 -14.823 -1.013 1.00 43.69 80 ARG A C 1
ATOM 663 O O . ARG A 1 80 ? 9.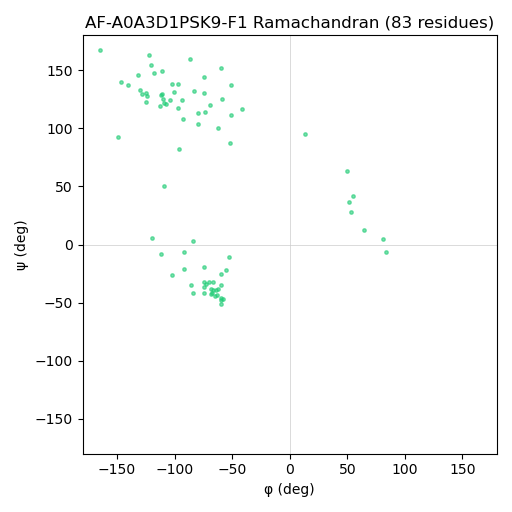241 -15.576 -1.970 1.00 43.69 80 ARG A O 1
ATOM 670 N N . TRP A 1 81 ? 9.935 -13.670 -1.028 1.00 43.56 81 TRP A N 1
ATOM 671 C CA . TRP A 1 81 ? 11.216 -13.416 -1.636 1.00 43.56 81 TRP A CA 1
ATOM 672 C C . TRP A 1 81 ? 12.167 -13.206 -0.454 1.00 43.56 81 TRP A C 1
ATOM 674 O O . TRP A 1 81 ? 12.850 -12.194 -0.347 1.00 43.56 81 TRP A O 1
ATOM 684 N N . ASP A 1 82 ? 12.131 -14.153 0.493 1.00 43.12 82 ASP A N 1
ATOM 685 C CA . ASP A 1 82 ? 13.363 -14.556 1.157 1.00 43.12 82 ASP A CA 1
ATOM 686 C C . ASP A 1 82 ? 14.270 -15.058 0.031 1.00 43.12 82 ASP A C 1
ATOM 688 O O . ASP A 1 82 ? 13.824 -15.823 -0.828 1.00 43.12 82 ASP A O 1
ATOM 692 N N . GLY A 1 83 ? 15.466 -14.488 -0.043 1.00 45.25 83 GLY A N 1
ATOM 693 C CA . GLY A 1 83 ? 16.344 -14.599 -1.194 1.00 45.25 83 GLY A CA 1
ATOM 694 C C . GLY A 1 83 ? 16.746 -16.025 -1.555 1.00 45.25 83 GLY A C 1
ATOM 695 O O . GLY A 1 83 ? 16.877 -16.886 -0.696 1.00 45.25 83 GLY A O 1
ATOM 696 N N . ASP A 1 84 ? 17.017 -16.196 -2.844 1.00 42.31 84 ASP A N 1
ATOM 697 C CA . ASP A 1 84 ? 18.026 -17.114 -3.362 1.00 42.31 84 ASP A CA 1
ATOM 698 C C . ASP A 1 84 ? 18.568 -16.494 -4.663 1.00 42.31 84 ASP A C 1
ATOM 700 O O . ASP A 1 84 ? 17.981 -16.640 -5.737 1.00 42.31 84 ASP A O 1
ATOM 704 N N . PHE A 1 85 ? 19.658 -15.731 -4.534 1.00 44.66 85 PHE A N 1
ATOM 705 C CA . PHE A 1 85 ? 20.668 -15.495 -5.570 1.00 44.66 85 PHE A CA 1
ATOM 706 C C . PHE A 1 85 ? 22.040 -15.491 -4.901 1.00 44.66 85 PHE A C 1
ATOM 708 O O . PHE A 1 85 ? 22.160 -14.846 -3.832 1.00 44.66 85 PHE A O 1
#

Foldseek 3Di:
DDDPVVVVVVVVVPPPPFWDKAFPDQDDVNLWTKIFIAGPNHTQWIWIQHNVRDIDIGRDPVVNQVCCCVPVVDRTPPPPPPDDD

Nearest PDB structures (foldseek):
  7dey-assembly1_A  TM=6.234E-01  e=1.091E+00  Scheffersomyces stipitis CBS 6054
  4mjg-assembly2_B  TM=4.450E-01  e=5.594E+00  Schaalia dentiphila ATCC 17982
  8dgj-assembly1_A  TM=4.813E-01  e=7.126E+00  Drosophila melanogaster
  5nxf-assembly1_C  TM=4.219E-01  e=8.545E+00  Tequatrovirus T4